Protein AF-V7CIB8-F1 (afdb_monomer_lite)

Radius of gyration: 29.05 Å; chains: 1; bounding box: 103×52×65 Å

InterPro domains:
  IPR001965 Zinc finger, PHD-type [SM00249] (75-121)
  IPR011011 Zinc finger, FYVE/PHD-type [SSF57903] (47-120)
  IPR013083 Zinc finger, RING/FYVE/PHD-type [G3DSA:3.30.40.10] (68-164)
  IPR019786 Zinc finger, PHD-type, conserved site [PS01359] (76-136)
  IPR019787 Zinc finger, PHD-finger [PS50016] (73-139)
  IPR055198 Histone-lysine N-methyltransferase NSD-like, PHD zinc finger [PF22908] (74-120)

Organism: Phaseolus vulgaris (NCBI:txid3885)

Sequence (180 aa):
MEPQLQPKPQPAVEVHGGDIEKSYVTEVRNVDMAEANDGCCVTVLKRKRGRPAKGNRVLKTTAPPTKHKKDEEDVCFICFDGGSLVLCDRRGCPKAYHPSCIKRDEAFFRSKAKWNCGWHICSLCGKGSHYMCYTCTYSLCKGCTKRADFVSVRENKGLCGICKRTIMLVENCAQGDKAV

Secondary structure (DSSP, 8-state):
----PPPPPPPP--------------------------------------------------PPPPP--S---SSBTTT---SS-EE--STT---EE-TGGGT--HHHHHSS-----GGGB-TTTSSBPSEEESSSS-EE-TTGGGGS-EEEEETTEEEEHHHHHHHHHHHHHTTS----

Foldseek 3Di:
DDDDDDDDDDDDDDDDDDDDDDDDDDDDDDDDDDDDDDDDDDDDDDDDDDDDDDDDDDPPPDDDDDPPPDQADQAALQPRHHDDWDDAPPPPGNHIHDCVSVPHDVVVVVDPDHHHDLQQAAPPPRDGFQAGEPRHSHTHHPVCVVVFQWDDDDDRYGHGPVRVVVVVVVVVVVVPPPDD

pLDDT: mean 72.34, std 25.8, range [30.56, 98.06]

Structure (mmCIF, N/CA/C/O backbone):
data_AF-V7CIB8-F1
#
_entry.id   AF-V7CIB8-F1
#
loop_
_atom_site.group_PDB
_atom_site.id
_atom_site.type_symbol
_atom_site.label_atom_id
_atom_site.label_alt_id
_atom_site.label_comp_id
_atom_site.label_asym_id
_atom_site.label_entity_id
_atom_site.label_seq_id
_atom_site.pdbx_PDB_ins_code
_atom_site.Cartn_x
_atom_site.Cartn_y
_atom_site.Cartn_z
_atom_site.occupancy
_atom_site.B_iso_or_equiv
_atom_site.auth_seq_id
_atom_site.auth_comp_id
_atom_site.auth_asym_id
_atom_site.auth_atom_id
_atom_site.pdbx_PDB_model_num
ATOM 1 N N . MET A 1 1 ? -48.619 12.771 -34.790 1.00 47.16 1 MET A N 1
ATOM 2 C CA . MET A 1 1 ? -47.454 13.088 -35.640 1.00 47.16 1 MET A CA 1
ATOM 3 C C . MET A 1 1 ? -46.770 14.276 -34.998 1.00 47.16 1 MET A C 1
ATOM 5 O O . MET A 1 1 ? -47.303 15.376 -35.040 1.00 47.16 1 MET A O 1
ATOM 9 N N . GLU A 1 2 ? -45.704 13.993 -34.259 1.00 59.06 2 GLU A N 1
ATOM 10 C CA . GLU A 1 2 ? -44.956 14.950 -33.440 1.00 59.06 2 GLU A CA 1
ATOM 11 C C . GLU A 1 2 ? -44.177 15.949 -34.313 1.00 59.06 2 GLU A C 1
ATOM 13 O O . GLU A 1 2 ? -43.565 15.530 -35.301 1.00 59.06 2 GLU A O 1
ATOM 18 N N . PRO A 1 3 ? -44.164 17.252 -33.979 1.00 57.09 3 PRO A N 1
ATOM 19 C CA . PRO A 1 3 ? -43.304 18.212 -34.651 1.00 57.09 3 PRO A CA 1
ATOM 20 C C . PRO A 1 3 ? -41.870 18.123 -34.110 1.00 57.09 3 PRO A C 1
ATOM 22 O O . PRO A 1 3 ? -41.622 18.262 -32.914 1.00 57.09 3 PRO A O 1
ATOM 25 N N . GLN A 1 4 ? -40.926 17.906 -35.025 1.00 49.78 4 GLN A N 1
ATOM 26 C CA . GLN A 1 4 ? -39.492 17.790 -34.761 1.00 49.78 4 GLN A CA 1
ATOM 27 C C . GLN A 1 4 ? -38.904 19.132 -34.288 1.00 49.78 4 GLN A C 1
ATOM 29 O O . GLN A 1 4 ? -38.849 20.094 -35.057 1.00 49.78 4 GLN A O 1
ATOM 34 N N . LEU A 1 5 ? -38.424 19.193 -33.040 1.00 52.91 5 LEU A N 1
ATOM 35 C CA . LEU A 1 5 ? -37.566 20.284 -32.569 1.00 52.91 5 LEU A CA 1
ATOM 36 C C . LEU A 1 5 ? -36.165 20.146 -33.185 1.00 52.91 5 LEU A C 1
ATOM 38 O O . LEU A 1 5 ? -35.474 19.152 -32.971 1.00 52.91 5 LEU A O 1
ATOM 42 N N . GLN A 1 6 ? -35.724 21.170 -33.915 1.00 60.69 6 GLN A N 1
ATOM 43 C CA . GLN A 1 6 ? -34.335 21.301 -34.362 1.00 60.69 6 GLN A CA 1
ATOM 44 C C . GLN A 1 6 ? -33.431 21.749 -33.192 1.00 60.69 6 GLN A C 1
ATOM 46 O O . GLN A 1 6 ? -33.847 22.599 -32.397 1.00 60.69 6 GLN A O 1
ATOM 51 N N . PRO A 1 7 ? -32.196 21.228 -33.067 1.00 44.91 7 PRO A N 1
ATOM 52 C CA . PRO A 1 7 ? -31.284 21.619 -31.998 1.00 44.91 7 PRO A CA 1
ATOM 53 C C . PRO A 1 7 ? -30.667 23.004 -32.253 1.00 44.91 7 PRO A C 1
ATOM 55 O O . PRO A 1 7 ? -30.202 23.321 -33.346 1.00 44.91 7 PRO A O 1
ATOM 58 N N . LYS A 1 8 ? -30.660 23.830 -31.203 1.00 61.91 8 LYS A N 1
ATOM 59 C CA . LYS A 1 8 ? -30.098 25.189 -31.173 1.00 61.91 8 LYS A CA 1
ATOM 60 C C . LYS A 1 8 ? -28.554 25.130 -31.170 1.00 61.91 8 LYS A C 1
ATOM 62 O O . LYS A 1 8 ? -28.005 24.298 -30.446 1.00 61.91 8 LYS A O 1
ATOM 67 N N . PRO A 1 9 ? -27.840 25.993 -31.917 1.00 46.50 9 PRO A N 1
ATOM 68 C CA . PRO A 1 9 ? -26.378 25.983 -31.948 1.00 46.50 9 PRO A CA 1
ATOM 69 C C . PRO A 1 9 ? -25.789 26.483 -30.621 1.00 46.50 9 PRO A C 1
ATOM 71 O O . PRO A 1 9 ? -26.254 27.477 -30.060 1.00 46.50 9 PRO A O 1
ATOM 74 N N . GLN A 1 10 ? -24.768 25.785 -30.118 1.00 49.66 10 GLN A N 1
ATOM 75 C CA . GLN A 1 10 ? -23.996 26.185 -28.938 1.00 49.66 10 GLN A CA 1
ATOM 76 C C . GLN A 1 10 ? -22.827 27.093 -29.357 1.00 49.66 10 GLN 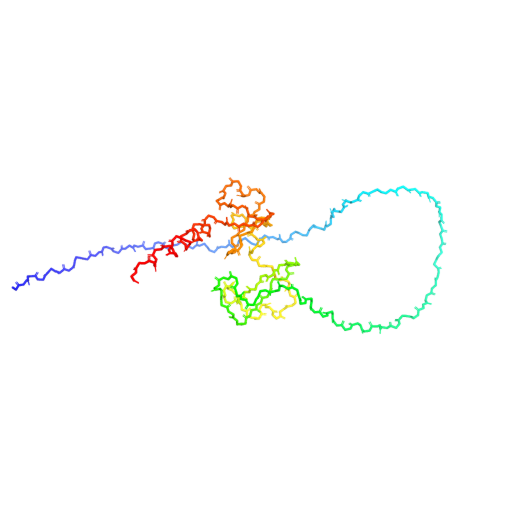A C 1
ATOM 78 O O . GLN A 1 10 ? -22.234 26.854 -30.411 1.00 49.66 10 GLN A O 1
ATOM 83 N N . PRO A 1 11 ? -22.475 28.124 -28.569 1.00 44.91 11 PRO A N 1
ATOM 84 C CA . PRO A 1 11 ? -21.338 28.981 -28.882 1.00 44.91 11 PRO A CA 1
ATOM 85 C C . PRO A 1 11 ? -20.007 28.244 -28.676 1.00 44.91 11 PRO A C 1
ATOM 87 O O . PRO A 1 11 ? -19.830 27.502 -27.709 1.00 44.91 11 PRO A O 1
ATOM 90 N N . ALA A 1 12 ? -19.073 28.477 -29.599 1.00 45.81 12 ALA A N 1
ATOM 91 C CA . ALA A 1 12 ? -17.704 27.989 -29.538 1.00 45.81 12 ALA A CA 1
ATOM 92 C C . ALA A 1 12 ? -16.968 28.614 -28.344 1.00 45.81 12 ALA A C 1
ATOM 94 O O . ALA A 1 12 ? -16.899 29.834 -2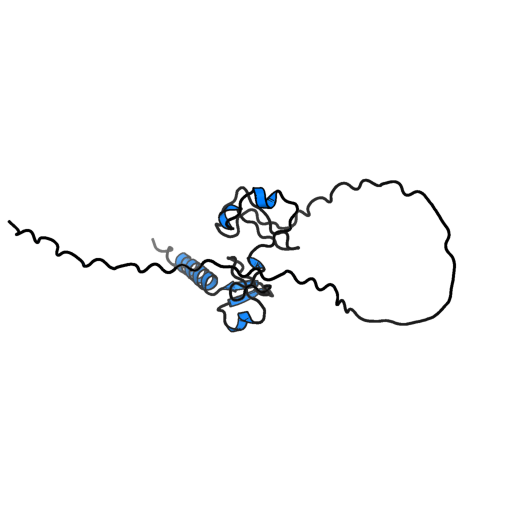8.213 1.00 45.81 12 ALA A O 1
ATOM 95 N N . VAL A 1 13 ? -16.415 27.772 -27.474 1.00 48.59 13 VAL A N 1
ATOM 96 C CA . VAL A 1 13 ? -15.463 28.193 -26.444 1.00 48.59 13 VAL A CA 1
ATOM 97 C C . VAL A 1 13 ? -14.068 28.256 -27.061 1.00 48.59 13 VAL A C 1
ATOM 99 O O . VAL A 1 13 ? -13.506 27.239 -27.464 1.00 48.59 13 VAL A O 1
ATOM 102 N N . GLU A 1 14 ? -13.522 29.467 -27.154 1.00 38.69 14 GLU A N 1
ATOM 103 C CA . GLU A 1 14 ? -12.146 29.733 -27.572 1.00 38.69 14 GLU A CA 1
ATOM 104 C C . GLU A 1 14 ? -11.166 29.285 -26.480 1.00 38.69 14 GLU A C 1
ATOM 106 O O . GLU A 1 14 ? -11.086 29.874 -25.398 1.00 38.69 14 GLU A O 1
ATOM 111 N N . VAL A 1 15 ? -10.394 28.237 -26.766 1.00 42.59 15 VAL A N 1
ATOM 112 C CA . VAL A 1 15 ? -9.265 27.817 -25.933 1.00 42.59 15 VAL A CA 1
ATOM 113 C C . VAL A 1 15 ? -8.092 28.743 -26.236 1.00 42.59 15 VAL A C 1
ATOM 115 O O . VAL A 1 15 ? -7.442 28.623 -27.272 1.00 42.59 15 VAL A O 1
ATOM 118 N N . HIS A 1 16 ? -7.830 29.681 -25.330 1.00 41.62 16 HIS A N 1
ATOM 119 C CA . HIS A 1 16 ? -6.613 30.482 -25.365 1.00 41.62 16 HIS A CA 1
ATOM 120 C C . HIS A 1 16 ? -5.418 29.602 -24.986 1.00 41.62 16 HIS A C 1
ATOM 122 O O . HIS A 1 16 ? -5.327 29.095 -23.866 1.00 41.62 16 HIS A O 1
ATOM 128 N N . GLY A 1 17 ? -4.522 29.413 -25.956 1.00 33.34 17 GLY A N 1
ATOM 129 C CA . GLY A 1 17 ? -3.217 28.795 -25.771 1.00 33.34 17 GLY A CA 1
ATOM 130 C C . GLY A 1 17 ? -2.309 29.672 -24.912 1.00 33.34 17 GLY A C 1
ATOM 131 O O . GLY A 1 17 ? -2.248 30.888 -25.086 1.00 33.34 17 GLY A O 1
ATOM 132 N N . GLY A 1 18 ? -1.613 29.030 -23.979 1.00 31.75 18 GLY A N 1
ATOM 133 C CA . GLY A 1 18 ? -0.553 29.627 -23.183 1.00 31.75 18 GLY A CA 1
ATOM 134 C C . GLY A 1 18 ? 0.562 28.609 -22.993 1.00 31.75 18 GLY A C 1
ATOM 135 O O . GLY A 1 18 ? 0.401 27.635 -22.259 1.00 31.75 18 GLY A O 1
ATOM 136 N N . ASP A 1 19 ? 1.667 28.839 -23.693 1.00 38.12 19 ASP A N 1
ATOM 137 C CA . ASP A 1 19 ? 2.916 28.089 -23.634 1.00 38.12 19 ASP A CA 1
ATOM 138 C C . ASP A 1 19 ? 3.635 28.304 -22.295 1.00 38.12 19 ASP A C 1
ATOM 140 O O . ASP A 1 19 ? 3.923 29.442 -21.927 1.00 38.12 19 ASP A O 1
ATOM 144 N N . ILE A 1 20 ? 4.006 27.225 -21.596 1.00 40.66 20 ILE A N 1
ATOM 145 C CA . ILE A 1 20 ? 5.089 27.242 -20.599 1.00 40.66 20 ILE A CA 1
ATOM 146 C C . ILE A 1 20 ? 5.935 25.975 -20.781 1.00 40.66 20 ILE A C 1
ATOM 148 O O . ILE A 1 20 ? 5.758 24.957 -20.115 1.00 40.66 20 ILE A O 1
ATOM 152 N N . GLU A 1 21 ? 6.902 26.061 -21.693 1.00 39.53 21 GLU A N 1
ATOM 153 C CA . GLU A 1 21 ? 8.187 25.389 -21.526 1.00 39.53 21 GLU A CA 1
ATOM 154 C C . GLU A 1 21 ? 9.069 26.263 -20.628 1.00 39.53 21 GLU A C 1
ATOM 156 O O . GLU A 1 21 ? 9.358 27.406 -20.981 1.00 39.53 21 GLU A O 1
ATOM 161 N N . LYS A 1 22 ? 9.546 25.713 -19.504 1.00 31.98 22 LYS A N 1
ATOM 162 C CA . LYS A 1 22 ? 10.985 25.564 -19.204 1.00 31.98 22 LYS A CA 1
ATOM 163 C C . LYS A 1 22 ? 11.244 25.200 -17.742 1.00 31.98 22 LYS A C 1
ATOM 165 O O . LYS A 1 22 ? 10.931 25.933 -16.814 1.00 31.98 22 LYS A O 1
ATOM 170 N N . SER A 1 23 ? 11.907 24.054 -17.610 1.00 35.56 23 SER A N 1
ATOM 171 C CA . SER A 1 23 ? 13.076 23.815 -16.763 1.00 35.56 23 SER A CA 1
ATOM 172 C C . SER A 1 23 ? 13.082 24.394 -15.345 1.00 35.56 23 SER A C 1
ATOM 174 O O . SER A 1 23 ? 13.410 25.558 -15.129 1.00 35.56 23 SER A O 1
ATOM 176 N N . TYR A 1 24 ? 13.014 23.497 -14.367 1.00 30.56 24 TYR A N 1
ATOM 177 C CA . TYR A 1 24 ? 14.024 23.528 -13.318 1.00 30.56 24 TYR A CA 1
ATOM 178 C C . TYR A 1 24 ? 14.573 22.114 -13.116 1.00 30.56 24 TYR A C 1
ATOM 180 O O . TYR A 1 24 ? 13.939 21.209 -12.581 1.00 30.56 24 TYR A O 1
ATOM 188 N N . VAL A 1 25 ? 15.783 21.926 -13.629 1.00 35.88 25 VAL A N 1
ATOM 189 C CA . VAL A 1 25 ? 16.723 20.945 -13.104 1.00 35.88 25 VAL A CA 1
ATOM 190 C C . VAL A 1 25 ? 17.184 21.529 -11.774 1.00 35.88 25 VAL A C 1
ATOM 192 O O . VAL A 1 25 ? 17.639 22.670 -11.731 1.00 35.88 25 VAL A O 1
ATOM 195 N N . THR A 1 26 ? 17.041 20.794 -10.678 1.00 35.50 26 THR A N 1
ATOM 196 C CA . THR A 1 26 ? 17.753 21.133 -9.445 1.00 35.50 26 THR A CA 1
ATOM 197 C C . THR A 1 26 ? 18.638 19.968 -9.060 1.00 35.50 26 THR A C 1
ATOM 199 O O . THR A 1 26 ? 18.226 18.810 -9.032 1.00 35.50 26 THR A O 1
ATOM 202 N N . GLU A 1 27 ? 19.892 20.341 -8.871 1.00 38.66 27 GLU A N 1
ATOM 203 C CA . GLU A 1 27 ? 21.080 19.525 -8.779 1.00 38.66 27 GLU A CA 1
ATOM 204 C C . GLU A 1 27 ? 21.071 18.564 -7.592 1.00 38.66 27 GLU A C 1
ATOM 206 O O . GLU A 1 27 ? 20.561 18.835 -6.502 1.00 38.66 27 GLU A O 1
ATOM 211 N N . VAL A 1 28 ? 21.730 17.436 -7.830 1.00 33.91 28 VAL A N 1
ATOM 212 C CA . VAL A 1 28 ? 22.111 16.444 -6.835 1.00 33.91 28 VAL A CA 1
ATOM 213 C C . VAL A 1 28 ? 23.151 17.074 -5.909 1.00 33.91 28 VAL A C 1
ATOM 215 O O . VAL A 1 28 ? 24.250 17.413 -6.344 1.00 33.91 28 VAL A O 1
ATOM 218 N N . ARG A 1 29 ? 22.833 17.204 -4.618 1.00 37.00 29 ARG A N 1
ATOM 219 C CA . ARG A 1 29 ? 23.833 17.455 -3.574 1.00 37.00 29 ARG A CA 1
ATOM 220 C C . ARG A 1 29 ? 24.091 16.173 -2.795 1.00 37.00 29 ARG A C 1
ATOM 222 O O . ARG A 1 29 ? 23.214 15.670 -2.099 1.00 37.00 29 ARG A O 1
ATOM 229 N N . ASN A 1 30 ? 25.315 15.673 -2.941 1.00 34.78 30 ASN A N 1
ATOM 230 C CA . ASN A 1 30 ? 25.920 14.677 -2.068 1.00 34.78 30 ASN A CA 1
ATOM 231 C C . ASN A 1 30 ? 26.144 15.288 -0.679 1.00 34.78 30 ASN A C 1
ATOM 233 O O . ASN A 1 30 ? 26.733 16.364 -0.576 1.00 34.78 30 ASN A O 1
ATOM 237 N N . VAL A 1 31 ? 25.729 14.579 0.370 1.00 36.03 31 VAL A N 1
ATOM 238 C CA . VAL A 1 31 ? 26.281 14.721 1.721 1.00 36.03 31 VAL A CA 1
ATOM 239 C C . VAL A 1 31 ? 26.413 13.307 2.286 1.00 36.03 31 VAL A C 1
ATOM 241 O O . VAL A 1 31 ? 25.415 12.618 2.493 1.00 36.03 31 VAL A O 1
ATOM 244 N N . ASP A 1 32 ? 27.656 12.867 2.453 1.00 34.75 32 ASP A N 1
ATOM 245 C CA . ASP A 1 32 ? 28.035 11.629 3.131 1.00 34.75 32 ASP A CA 1
ATOM 246 C C . ASP A 1 32 ? 27.818 11.712 4.652 1.00 34.75 32 ASP A C 1
ATOM 248 O O . ASP A 1 32 ? 27.941 12.793 5.218 1.00 34.75 32 ASP A O 1
ATOM 252 N N . MET A 1 33 ? 27.585 10.528 5.254 1.00 33.88 33 MET A N 1
ATOM 253 C CA . MET A 1 33 ? 27.923 10.045 6.618 1.00 33.88 33 MET A CA 1
ATOM 254 C C . MET A 1 33 ? 27.641 10.960 7.831 1.00 33.88 33 MET A C 1
ATOM 256 O O . MET A 1 33 ? 27.942 12.137 7.846 1.00 33.88 33 MET A O 1
ATOM 260 N N . ALA A 1 34 ? 27.183 10.504 8.990 1.00 35.22 34 ALA A N 1
ATOM 261 C CA . ALA A 1 34 ? 27.051 9.209 9.652 1.00 35.22 34 ALA A CA 1
ATOM 262 C C . ALA A 1 34 ? 26.025 9.423 10.789 1.00 35.22 34 ALA A C 1
ATOM 264 O O . ALA A 1 34 ? 25.748 10.573 11.078 1.00 35.22 34 ALA A O 1
ATOM 265 N N . GLU A 1 35 ? 25.507 8.376 11.442 1.00 38.00 35 GLU A N 1
ATOM 266 C CA . GLU A 1 35 ? 25.372 8.298 12.916 1.00 38.00 35 GLU A CA 1
ATOM 267 C C . GLU A 1 35 ? 24.935 6.871 13.291 1.00 38.00 35 GLU A C 1
ATOM 269 O O . GLU A 1 35 ? 23.821 6.428 13.011 1.00 38.00 35 GLU A O 1
ATOM 274 N N . ALA A 1 36 ? 25.860 6.142 13.912 1.00 38.78 36 ALA A N 1
ATOM 275 C CA . ALA A 1 36 ? 25.598 4.960 14.714 1.00 38.78 36 ALA A CA 1
ATOM 276 C C . ALA A 1 36 ? 25.909 5.351 16.160 1.00 38.78 36 ALA A C 1
ATOM 278 O O . ALA A 1 36 ? 26.985 5.888 16.421 1.00 38.78 36 ALA A O 1
ATOM 279 N N . ASN A 1 37 ? 24.992 5.087 17.087 1.00 42.25 37 ASN A N 1
ATOM 280 C CA . ASN A 1 37 ? 25.268 5.178 18.514 1.00 42.25 37 ASN A CA 1
ATOM 281 C C . ASN A 1 37 ? 24.625 3.981 19.217 1.00 42.25 37 ASN A C 1
ATOM 283 O O . ASN A 1 37 ? 23.405 3.914 19.346 1.00 42.25 37 ASN A O 1
ATOM 287 N N . ASP A 1 38 ? 25.474 3.045 19.627 1.00 41.19 38 ASP A N 1
ATOM 288 C CA . ASP A 1 38 ? 25.182 2.005 20.607 1.00 41.19 38 ASP A CA 1
ATOM 289 C C . ASP A 1 38 ? 26.337 2.021 21.621 1.00 41.19 38 ASP A C 1
ATOM 291 O O . ASP A 1 38 ? 27.505 2.184 21.251 1.00 41.19 38 ASP A O 1
ATOM 295 N N . GLY A 1 39 ? 25.997 1.972 22.906 1.00 42.47 39 GLY A N 1
ATOM 296 C CA . GLY A 1 39 ? 26.848 2.415 24.009 1.00 42.47 39 GLY A CA 1
ATOM 297 C C . GLY A 1 39 ? 27.906 1.424 24.524 1.00 42.47 39 GLY A C 1
ATOM 298 O O . GLY A 1 39 ? 27.674 0.228 24.615 1.00 42.47 39 GLY A O 1
ATOM 299 N N . CYS A 1 40 ? 29.037 2.020 24.934 1.00 37.81 40 CYS A N 1
ATOM 300 C CA . CYS A 1 40 ? 29.897 1.797 26.120 1.00 37.81 40 CYS A CA 1
ATOM 301 C C . CYS A 1 40 ? 30.386 0.379 26.528 1.00 37.81 40 CYS A C 1
ATOM 303 O O . CYS A 1 40 ? 29.588 -0.433 26.977 1.00 37.81 40 CYS A O 1
ATOM 305 N N . CYS A 1 41 ? 31.720 0.167 26.609 1.00 33.69 41 CYS A N 1
ATOM 306 C CA . CYS A 1 41 ? 32.492 0.243 27.880 1.00 33.69 41 CYS A CA 1
ATOM 307 C C . CYS A 1 41 ? 34.032 -0.014 27.760 1.00 33.69 41 CYS A C 1
ATOM 309 O O . CYS A 1 41 ? 34.472 -1.076 27.340 1.00 33.69 41 CYS A O 1
ATOM 311 N N . VAL A 1 42 ? 34.823 0.989 28.193 1.00 33.22 42 VAL A N 1
ATOM 312 C CA . VAL A 1 42 ? 35.973 0.977 29.150 1.00 33.22 42 VAL A CA 1
ATOM 313 C C . VAL A 1 42 ? 37.297 0.183 28.880 1.00 33.22 42 VAL A C 1
ATOM 315 O O . VAL A 1 42 ? 37.394 -1.012 29.113 1.00 33.22 42 VAL A O 1
ATOM 318 N N . THR A 1 43 ? 38.333 0.985 28.538 1.00 34.81 43 THR A N 1
ATOM 319 C CA . THR A 1 43 ? 39.743 1.127 29.040 1.00 34.81 43 THR A CA 1
ATOM 320 C C . THR A 1 43 ? 40.961 0.235 28.665 1.00 34.81 43 THR A C 1
ATOM 322 O O . THR A 1 43 ? 40.924 -0.980 28.548 1.00 34.81 43 THR A O 1
ATOM 325 N N . VAL A 1 44 ? 42.102 0.965 28.639 1.00 37.47 44 VAL A N 1
ATOM 326 C CA . VAL A 1 44 ? 43.535 0.639 28.894 1.00 37.47 44 VAL A CA 1
ATOM 327 C C . VAL A 1 44 ? 44.496 0.367 27.708 1.00 37.47 44 VAL A C 1
ATOM 329 O O . VAL A 1 44 ? 44.704 -0.749 27.258 1.00 37.47 44 VAL A O 1
ATOM 332 N N . LEU A 1 45 ? 45.170 1.455 27.295 1.00 40.16 45 LEU A N 1
ATOM 333 C CA . LEU A 1 45 ? 46.617 1.667 27.029 1.00 40.16 45 LEU A CA 1
ATOM 334 C C . LEU A 1 45 ? 47.535 0.486 26.595 1.00 40.16 45 LEU A C 1
ATOM 336 O O . LEU A 1 45 ? 47.884 -0.327 27.442 1.00 40.16 45 LEU A O 1
ATOM 340 N N . LYS A 1 46 ? 48.155 0.553 25.387 1.00 34.38 46 LYS A N 1
ATOM 341 C CA . LYS A 1 46 ? 49.627 0.744 25.137 1.00 34.38 46 LYS A CA 1
ATOM 342 C C . LYS A 1 46 ? 50.078 0.538 23.659 1.00 34.38 46 LYS A C 1
ATOM 344 O O . LYS A 1 46 ? 49.954 -0.536 23.099 1.00 34.38 46 LYS A O 1
ATOM 349 N N . ARG A 1 47 ? 50.721 1.588 23.115 1.00 38.12 47 ARG A N 1
ATOM 350 C CA . ARG A 1 47 ? 51.980 1.689 22.311 1.00 38.12 47 ARG A CA 1
ATOM 351 C C . ARG A 1 47 ? 52.290 0.807 21.060 1.00 38.12 47 ARG A C 1
ATOM 353 O O . ARG A 1 47 ? 52.601 -0.363 21.171 1.00 38.12 47 ARG A O 1
ATOM 360 N N . LYS A 1 48 ? 52.476 1.535 19.936 1.00 37.97 48 LYS A N 1
ATOM 361 C CA . LYS A 1 48 ? 53.556 1.559 18.896 1.00 37.97 48 LYS A CA 1
ATOM 362 C C . LYS A 1 48 ? 54.074 0.277 18.180 1.00 37.97 48 LYS A C 1
ATOM 364 O O . LYS A 1 48 ? 54.767 -0.531 18.775 1.00 37.97 48 LYS A O 1
ATOM 369 N N . ARG A 1 49 ? 54.042 0.410 16.834 1.00 34.03 49 ARG A N 1
ATOM 370 C CA . ARG A 1 49 ? 55.004 0.002 15.765 1.00 34.03 49 ARG A CA 1
ATOM 371 C C . ARG A 1 49 ? 54.981 -1.442 15.228 1.00 34.03 49 ARG A C 1
ATOM 373 O O . ARG A 1 49 ? 55.278 -2.380 15.945 1.00 34.03 49 ARG A O 1
ATOM 380 N N . GLY A 1 50 ? 54.856 -1.538 13.895 1.00 35.19 50 GLY A N 1
ATOM 381 C CA . GLY A 1 50 ? 55.502 -2.573 13.072 1.00 35.19 50 GLY A CA 1
ATOM 382 C C . GLY A 1 50 ? 54.585 -3.303 12.083 1.00 35.19 50 GLY A C 1
ATOM 383 O O . GLY A 1 50 ? 53.714 -4.056 12.491 1.00 35.19 50 GLY A O 1
ATOM 384 N N . ARG A 1 51 ? 54.823 -3.115 10.777 1.00 45.22 51 ARG A N 1
ATOM 385 C CA . ARG A 1 51 ? 54.364 -3.971 9.661 1.00 45.22 51 ARG A CA 1
ATOM 386 C C . ARG A 1 51 ? 55.530 -4.908 9.306 1.00 45.22 51 ARG A C 1
ATOM 388 O O . ARG A 1 51 ? 56.651 -4.404 9.256 1.00 45.22 51 ARG A O 1
ATOM 395 N N . PRO A 1 52 ? 55.318 -6.218 9.085 1.00 45.66 52 PRO A N 1
ATOM 396 C CA . PRO A 1 52 ? 55.469 -6.810 7.734 1.00 45.66 52 PRO A CA 1
ATOM 397 C C . PRO A 1 52 ? 54.543 -8.047 7.548 1.00 45.66 52 PRO A C 1
ATOM 399 O O . PRO A 1 52 ? 53.660 -8.284 8.359 1.00 45.66 52 PRO A O 1
ATOM 402 N N . ALA A 1 53 ? 54.717 -8.924 6.556 1.00 39.66 53 ALA A N 1
ATOM 403 C CA . ALA A 1 53 ? 54.287 -8.830 5.160 1.00 39.66 53 ALA A CA 1
ATOM 404 C C . ALA A 1 53 ? 53.786 -10.229 4.696 1.00 39.66 53 ALA A C 1
ATOM 406 O O . ALA A 1 53 ? 54.260 -11.233 5.207 1.00 39.66 53 ALA A O 1
ATOM 407 N N . LYS A 1 54 ? 52.886 -10.252 3.696 1.00 40.72 54 LYS A N 1
ATOM 408 C CA . LYS A 1 54 ? 52.639 -11.285 2.653 1.00 40.72 54 LYS A CA 1
ATOM 409 C C . LYS A 1 54 ? 52.318 -12.747 3.061 1.00 40.72 54 LYS A C 1
ATOM 411 O O . LYS A 1 54 ? 53.172 -13.483 3.527 1.00 40.72 54 LYS A O 1
ATOM 416 N N . GLY A 1 55 ? 51.116 -13.215 2.695 1.00 32.91 55 GLY A N 1
ATOM 417 C CA . GLY A 1 55 ? 50.753 -14.640 2.673 1.00 32.91 55 GLY A CA 1
ATOM 418 C C . GLY A 1 55 ? 49.455 -14.905 1.897 1.00 32.91 55 GLY A C 1
ATOM 419 O O . GLY A 1 55 ? 48.420 -14.327 2.209 1.00 32.91 55 GLY A O 1
ATOM 420 N N . ASN A 1 56 ? 49.547 -15.742 0.862 1.00 45.78 56 ASN A N 1
ATOM 421 C CA . ASN A 1 56 ? 48.513 -16.144 -0.101 1.00 45.78 56 ASN A CA 1
ATOM 422 C C . ASN A 1 56 ? 47.146 -16.489 0.532 1.00 45.78 56 ASN A C 1
ATOM 424 O O . ASN A 1 56 ? 47.071 -17.374 1.382 1.00 45.78 56 ASN A O 1
ATOM 428 N N . ARG A 1 57 ? 46.048 -15.888 0.050 1.00 42.84 57 ARG A N 1
ATOM 429 C CA . ARG A 1 57 ? 44.683 -16.380 0.311 1.00 42.84 57 ARG A CA 1
ATOM 430 C C . ARG A 1 57 ? 44.025 -16.818 -0.991 1.00 42.84 57 ARG A C 1
ATOM 432 O O . ARG A 1 57 ? 43.692 -16.004 -1.844 1.00 42.84 57 ARG A O 1
ATOM 439 N N . VAL A 1 58 ? 43.870 -18.134 -1.095 1.00 46.75 58 VAL A N 1
ATOM 440 C CA . VAL A 1 58 ? 43.071 -18.865 -2.079 1.00 46.75 58 VAL A CA 1
ATOM 441 C C . VAL A 1 58 ? 41.678 -18.235 -2.184 1.00 46.75 58 VAL A C 1
ATOM 443 O O . VAL A 1 58 ? 40.995 -18.062 -1.172 1.00 46.75 58 VAL A O 1
ATOM 446 N N . LEU A 1 59 ? 41.266 -17.894 -3.409 1.00 50.34 59 LEU A N 1
ATOM 447 C CA . LEU A 1 59 ? 39.900 -17.486 -3.733 1.00 50.34 59 LEU A CA 1
ATOM 448 C C . LEU A 1 59 ? 38.961 -18.657 -3.417 1.00 50.34 59 LEU A C 1
ATOM 450 O O . LEU A 1 59 ? 38.891 -19.634 -4.159 1.00 50.34 59 LEU A O 1
ATOM 454 N N . LYS A 1 60 ? 38.238 -18.574 -2.299 1.00 45.03 60 LYS A N 1
ATOM 455 C CA . LYS A 1 60 ? 37.116 -19.469 -2.028 1.00 45.03 60 LYS A CA 1
ATOM 456 C C . LYS A 1 60 ? 35.905 -18.900 -2.760 1.00 45.03 60 LYS A C 1
ATOM 458 O O . LYS A 1 60 ? 35.269 -17.969 -2.275 1.00 45.03 60 LYS A O 1
ATOM 463 N N . THR A 1 61 ? 35.622 -19.433 -3.944 1.00 46.69 61 THR A N 1
ATOM 464 C CA . THR A 1 61 ? 34.382 -19.183 -4.684 1.00 46.69 61 THR A CA 1
ATOM 465 C C . THR A 1 61 ? 33.210 -19.674 -3.837 1.00 46.69 61 THR A C 1
ATOM 467 O O . THR A 1 61 ? 32.896 -20.861 -3.812 1.00 46.69 61 THR A O 1
ATOM 470 N N . THR A 1 62 ? 32.594 -18.780 -3.067 1.00 46.44 62 THR A N 1
ATOM 471 C CA . THR A 1 62 ? 31.331 -19.062 -2.385 1.00 46.44 62 THR A CA 1
ATOM 472 C C . THR A 1 62 ? 30.205 -18.890 -3.392 1.00 46.44 62 THR A C 1
ATOM 474 O O . THR A 1 62 ? 29.993 -17.791 -3.905 1.00 46.44 62 THR A O 1
ATOM 477 N N . ALA A 1 63 ? 29.514 -19.992 -3.680 1.00 55.47 63 ALA A N 1
ATOM 478 C CA . ALA A 1 63 ? 28.259 -20.017 -4.417 1.00 55.47 63 ALA A CA 1
ATOM 479 C C . ALA A 1 63 ? 27.272 -18.958 -3.873 1.00 55.47 63 ALA A C 1
ATOM 481 O O . ALA A 1 63 ? 27.301 -18.662 -2.673 1.00 55.47 63 ALA A O 1
ATOM 482 N N . PRO A 1 64 ? 26.415 -18.368 -4.729 1.00 56.97 64 PRO A N 1
ATOM 483 C CA . PRO A 1 64 ? 25.468 -17.345 -4.302 1.00 56.97 64 PRO A CA 1
ATOM 484 C C . PRO A 1 64 ? 24.549 -17.884 -3.192 1.00 56.97 64 PRO A C 1
ATOM 486 O O . PRO A 1 64 ? 24.107 -19.032 -3.277 1.00 56.97 64 PRO A O 1
ATOM 489 N N . PRO A 1 65 ? 24.261 -17.086 -2.145 1.00 46.75 65 PRO A N 1
ATOM 490 C CA . PRO A 1 65 ? 23.441 -17.529 -1.029 1.00 46.75 65 PRO A CA 1
ATOM 491 C C . PRO A 1 65 ? 22.045 -17.901 -1.529 1.00 46.75 65 PRO A C 1
ATOM 493 O O . PRO A 1 65 ? 21.362 -17.116 -2.189 1.00 46.75 65 PRO A O 1
ATOM 496 N N . THR A 1 66 ? 21.639 -19.125 -1.207 1.00 51.91 66 THR A N 1
ATOM 497 C CA . THR A 1 66 ? 20.288 -19.644 -1.396 1.00 51.91 66 THR A CA 1
ATOM 498 C C . THR A 1 66 ? 19.284 -18.661 -0.804 1.00 51.91 66 THR A C 1
ATOM 500 O O . THR A 1 66 ? 19.340 -18.372 0.393 1.00 51.91 66 THR A O 1
ATOM 503 N N . LYS A 1 67 ? 18.383 -18.139 -1.648 1.00 58.81 67 LYS A N 1
ATOM 504 C CA . LYS A 1 67 ? 17.272 -17.274 -1.237 1.00 58.81 67 LYS A CA 1
ATOM 505 C C . LYS A 1 67 ? 16.554 -17.918 -0.050 1.00 58.81 67 LYS A C 1
ATOM 507 O O . LYS A 1 67 ? 16.138 -19.075 -0.127 1.00 58.81 67 LYS A O 1
ATOM 512 N N . HIS A 1 68 ? 16.466 -17.185 1.053 1.00 47.34 68 HIS A N 1
ATOM 513 C CA . HIS A 1 68 ? 15.724 -17.598 2.234 1.00 47.34 68 HIS A CA 1
ATOM 514 C C . HIS A 1 68 ? 14.251 -17.773 1.848 1.00 47.34 68 HIS A C 1
ATOM 516 O O . HIS A 1 68 ? 13.534 -16.791 1.718 1.00 47.34 68 HIS A O 1
ATOM 522 N N . LYS A 1 69 ? 13.812 -19.022 1.667 1.00 53.88 69 LYS A N 1
ATOM 523 C CA . LYS A 1 69 ? 12.405 -19.396 1.477 1.00 53.88 69 LYS A CA 1
ATOM 524 C C . LYS A 1 69 ? 11.649 -19.221 2.793 1.00 53.88 69 LYS A C 1
ATOM 526 O O . LYS A 1 69 ? 11.413 -20.202 3.497 1.00 53.88 69 LYS A O 1
ATOM 531 N N . LYS A 1 70 ? 11.366 -17.986 3.195 1.00 51.16 70 LYS A N 1
ATOM 532 C C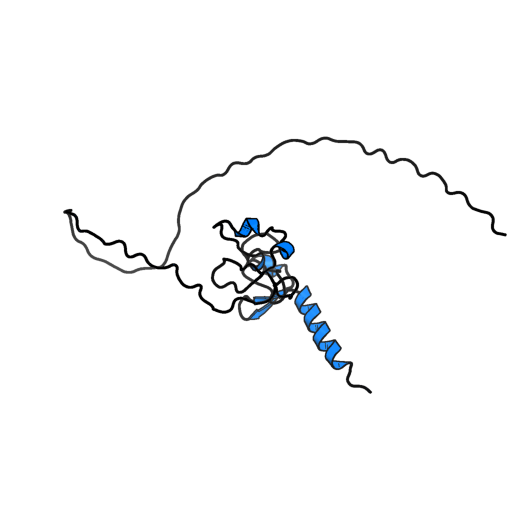A . LYS A 1 70 ? 10.564 -17.754 4.392 1.00 51.16 70 LYS A CA 1
ATOM 533 C C . LYS A 1 70 ? 9.531 -16.669 4.118 1.00 51.16 70 LYS A C 1
ATOM 535 O O . LYS A 1 70 ? 9.847 -15.486 4.155 1.00 51.16 70 LYS A O 1
ATOM 540 N N . ASP A 1 71 ? 8.323 -17.150 3.845 1.00 61.94 71 ASP A N 1
ATOM 541 C CA . ASP A 1 71 ? 7.055 -16.426 3.918 1.00 61.94 71 ASP A CA 1
ATOM 542 C C . ASP A 1 71 ? 6.892 -15.287 2.893 1.00 61.94 71 ASP A C 1
ATOM 544 O O . ASP A 1 71 ? 6.511 -14.171 3.238 1.00 61.94 71 ASP A O 1
ATOM 548 N N . GLU A 1 72 ? 7.200 -15.562 1.627 1.00 73.69 72 GLU A N 1
ATOM 549 C CA . GLU A 1 72 ? 6.847 -14.696 0.494 1.00 73.69 72 GLU A CA 1
ATOM 550 C C . GLU A 1 72 ? 5.425 -15.048 0.023 1.00 73.69 72 GLU A C 1
ATOM 552 O O . GLU A 1 72 ? 5.053 -16.218 0.015 1.00 73.69 72 GLU A O 1
ATOM 557 N N . GLU A 1 73 ? 4.606 -14.049 -0.312 1.00 79.25 73 GLU A N 1
ATOM 558 C CA . GLU A 1 73 ? 3.205 -14.269 -0.704 1.00 79.25 73 GLU A CA 1
ATOM 559 C C . GLU A 1 73 ? 3.118 -14.783 -2.151 1.00 79.25 73 GLU A C 1
ATOM 561 O O . GLU A 1 73 ? 3.716 -14.199 -3.055 1.00 79.25 73 GLU A O 1
ATOM 566 N N . ASP A 1 74 ? 2.307 -15.817 -2.387 1.00 88.81 74 ASP A N 1
ATOM 567 C CA . ASP A 1 74 ? 2.101 -16.413 -3.721 1.00 88.81 74 ASP A CA 1
ATOM 568 C C . ASP A 1 74 ? 1.039 -15.677 -4.568 1.00 88.81 74 ASP A C 1
ATOM 570 O O . ASP A 1 74 ? 0.708 -16.090 -5.683 1.00 88.81 74 ASP A O 1
ATOM 574 N N . VAL A 1 75 ? 0.494 -14.572 -4.049 1.00 96.00 75 VAL A N 1
ATOM 575 C CA . VAL A 1 75 ? -0.535 -13.750 -4.702 1.00 96.00 75 VAL A CA 1
ATOM 576 C C . VAL A 1 75 ? -0.132 -12.280 -4.746 1.00 96.00 75 VAL A C 1
ATOM 578 O O . VAL A 1 75 ? 0.528 -11.758 -3.842 1.00 96.00 75 VAL A O 1
ATOM 581 N N . CYS A 1 76 ? -0.557 -11.572 -5.792 1.00 97.44 76 CYS A N 1
ATOM 582 C CA . CYS A 1 76 ? -0.347 -10.137 -5.890 1.00 97.44 76 CYS A CA 1
ATOM 583 C C . CYS A 1 76 ? -1.131 -9.403 -4.805 1.00 97.44 76 CYS A C 1
ATOM 585 O O . CYS A 1 76 ? -2.349 -9.505 -4.706 1.00 97.44 76 CYS A O 1
ATOM 587 N N . PHE A 1 77 ? -0.450 -8.539 -4.061 1.00 97.12 77 PHE A N 1
ATOM 588 C CA . PHE A 1 77 ? -1.058 -7.766 -2.983 1.00 97.12 77 PHE A CA 1
ATOM 589 C C . PHE A 1 77 ? -2.043 -6.667 -3.439 1.00 97.12 77 PHE A C 1
ATOM 591 O O . PHE A 1 77 ? -2.572 -5.930 -2.608 1.00 97.12 77 PHE A O 1
ATOM 598 N N . ILE A 1 78 ? -2.253 -6.496 -4.749 1.00 96.31 78 ILE A N 1
ATOM 599 C CA . ILE A 1 78 ? -3.168 -5.493 -5.314 1.00 96.31 78 ILE A CA 1
ATOM 600 C C . ILE A 1 78 ? -4.432 -6.155 -5.867 1.00 96.31 78 ILE A C 1
ATOM 602 O O . ILE A 1 78 ? -5.523 -5.718 -5.513 1.00 96.31 78 ILE A O 1
ATOM 606 N N . CYS A 1 79 ? -4.299 -7.173 -6.724 1.00 96.94 79 CYS A N 1
ATOM 607 C CA . CYS A 1 79 ? -5.448 -7.861 -7.328 1.00 96.94 79 CYS A CA 1
ATOM 608 C C . CYS A 1 79 ? -5.823 -9.185 -6.654 1.00 96.94 79 CYS A C 1
ATOM 610 O O . CYS A 1 79 ? -6.890 -9.704 -6.941 1.00 96.94 79 CYS A O 1
ATOM 612 N N . PHE A 1 80 ? -4.991 -9.706 -5.747 1.00 95.19 80 PHE A N 1
ATOM 613 C CA . PHE A 1 80 ? -5.170 -10.999 -5.072 1.00 95.19 80 PHE A CA 1
ATOM 614 C C . PHE A 1 80 ? -5.118 -12.235 -5.985 1.00 95.19 80 PHE A C 1
ATOM 616 O O . PHE A 1 80 ? -5.436 -13.333 -5.537 1.00 95.19 80 PHE A O 1
ATOM 623 N N . ASP A 1 81 ? -4.622 -12.082 -7.214 1.00 96.94 81 ASP A N 1
ATOM 624 C CA . ASP A 1 81 ? -4.379 -13.186 -8.145 1.00 96.94 81 ASP A CA 1
ATOM 625 C C . ASP A 1 81 ? -2.909 -13.635 -8.140 1.00 96.94 81 ASP A C 1
ATOM 627 O O . ASP A 1 81 ? -1.995 -12.850 -7.863 1.00 96.94 81 ASP A O 1
ATOM 631 N N . GLY A 1 82 ? -2.671 -14.901 -8.490 1.00 95.31 82 GLY A N 1
ATOM 632 C CA . GLY A 1 82 ? -1.329 -15.454 -8.713 1.00 95.31 82 GLY A CA 1
ATOM 633 C C . GLY A 1 82 ? -0.727 -15.083 -10.079 1.00 95.31 82 GLY A C 1
ATOM 634 O O . GLY A 1 82 ? -1.268 -14.271 -10.832 1.00 95.31 82 GLY A O 1
ATOM 635 N N . GLY A 1 83 ? 0.414 -15.685 -10.430 1.00 94.31 83 GLY A N 1
ATOM 636 C CA . GLY A 1 83 ? 1.047 -15.552 -11.752 1.00 94.31 83 GLY A CA 1
ATOM 637 C C . GLY A 1 83 ? 2.507 -15.093 -11.695 1.00 94.31 83 GLY A C 1
ATOM 638 O O . GLY A 1 83 ? 3.251 -15.494 -10.804 1.00 94.31 83 GLY A O 1
ATOM 639 N N . SER A 1 84 ? 2.929 -14.265 -12.661 1.00 93.81 84 SER A N 1
ATOM 640 C CA . SER A 1 84 ? 4.286 -13.689 -12.696 1.00 93.81 84 SER A CA 1
ATOM 641 C C . SER A 1 84 ? 4.396 -12.536 -11.698 1.00 93.81 84 SER A C 1
ATOM 643 O O . SER A 1 84 ? 3.953 -11.414 -11.965 1.00 93.81 84 SER A O 1
ATOM 645 N N . LEU A 1 85 ? 4.948 -12.831 -10.522 1.00 94.94 85 LEU A N 1
ATOM 646 C CA . LEU A 1 85 ? 5.068 -11.883 -9.421 1.00 94.94 85 LEU A CA 1
ATOM 647 C C . LEU A 1 85 ? 6.524 -11.483 -9.174 1.00 94.94 85 LEU A C 1
ATOM 649 O O . LEU A 1 85 ? 7.446 -12.295 -9.247 1.00 94.94 85 LEU A O 1
ATOM 653 N N . VAL A 1 86 ? 6.711 -10.215 -8.818 1.00 94.62 86 VAL A N 1
ATOM 654 C CA . VAL A 1 86 ? 7.958 -9.662 -8.291 1.00 94.62 86 VAL A CA 1
ATOM 655 C C . VAL A 1 86 ? 7.809 -9.365 -6.805 1.00 94.62 86 VAL A C 1
ATOM 657 O O . VAL A 1 86 ? 6.745 -8.956 -6.333 1.00 94.62 86 VAL A O 1
ATOM 660 N N . LEU A 1 87 ? 8.892 -9.561 -6.064 1.00 94.56 87 LEU A N 1
ATOM 661 C CA . LEU A 1 87 ? 8.926 -9.392 -4.617 1.00 94.56 87 LEU A CA 1
ATOM 662 C C . LEU A 1 87 ? 9.531 -8.049 -4.231 1.00 94.56 87 LEU A C 1
ATOM 664 O O . LEU A 1 87 ? 10.356 -7.482 -4.944 1.00 94.56 87 LEU A O 1
ATOM 668 N N . CYS A 1 88 ? 9.120 -7.545 -3.074 1.00 95.62 88 CYS A N 1
ATOM 669 C CA . CYS A 1 88 ? 9.752 -6.385 -2.464 1.00 95.62 88 CYS A CA 1
ATOM 670 C C . CYS A 1 88 ? 11.152 -6.741 -1.930 1.00 95.62 88 CYS A C 1
ATOM 672 O O . CYS A 1 88 ? 11.287 -7.653 -1.120 1.00 95.62 88 CYS A O 1
ATOM 674 N N . ASP A 1 89 ? 12.179 -5.955 -2.268 1.00 95.00 89 ASP A N 1
ATOM 675 C CA . ASP A 1 89 ? 13.554 -6.173 -1.781 1.00 95.00 89 ASP A CA 1
ATOM 676 C C . ASP A 1 89 ? 13.776 -5.710 -0.332 1.00 95.00 89 ASP A C 1
ATOM 678 O O . ASP A 1 89 ? 14.861 -5.885 0.244 1.00 95.00 89 ASP A O 1
ATOM 682 N N . ARG A 1 90 ? 12.771 -5.082 0.292 1.00 94.94 90 ARG A N 1
ATOM 683 C CA . ARG A 1 90 ? 12.884 -4.660 1.687 1.00 94.94 90 ARG A CA 1
ATOM 684 C C . ARG A 1 90 ? 12.928 -5.896 2.576 1.00 94.94 90 ARG A C 1
ATOM 686 O O . ARG A 1 90 ? 11.986 -6.680 2.613 1.00 94.94 90 ARG A O 1
ATOM 693 N N . ARG A 1 91 ? 14.002 -6.026 3.359 1.00 94.44 91 ARG A N 1
ATOM 694 C CA . ARG A 1 91 ? 14.204 -7.143 4.292 1.00 94.44 91 ARG A CA 1
ATOM 695 C C . ARG A 1 91 ? 12.960 -7.383 5.157 1.00 94.44 91 ARG A C 1
ATOM 697 O O . ARG A 1 91 ? 12.526 -6.483 5.874 1.00 94.44 91 ARG A O 1
ATOM 704 N N . GLY A 1 92 ? 12.443 -8.611 5.114 1.00 92.25 92 GLY A N 1
ATOM 705 C CA . GLY A 1 92 ? 11.277 -9.034 5.895 1.00 92.25 92 GLY A CA 1
ATOM 706 C C . GLY A 1 92 ? 9.935 -8.516 5.370 1.00 92.25 92 GLY A C 1
ATOM 707 O O . GLY A 1 92 ? 8.945 -8.575 6.097 1.00 92.25 92 GLY A O 1
ATOM 708 N N . CYS A 1 93 ? 9.880 -7.977 4.149 1.00 94.88 93 CYS A N 1
ATOM 709 C CA . CYS A 1 93 ? 8.618 -7.690 3.483 1.00 94.88 93 CYS A CA 1
ATOM 710 C C . CYS A 1 93 ? 8.140 -8.936 2.725 1.00 94.88 93 CYS A C 1
ATOM 712 O O . CYS A 1 93 ? 8.823 -9.353 1.797 1.00 94.88 93 CYS A O 1
ATOM 714 N N . PRO A 1 94 ? 6.969 -9.499 3.065 1.00 93.94 94 PRO A N 1
ATOM 715 C CA . PRO A 1 94 ? 6.460 -10.700 2.407 1.00 93.94 94 PRO A CA 1
ATOM 716 C C . PRO A 1 94 ? 5.744 -10.401 1.076 1.00 93.94 94 PRO A C 1
ATOM 718 O O . PRO A 1 94 ? 5.260 -11.311 0.419 1.00 93.94 94 PRO A O 1
ATOM 721 N N . LYS A 1 95 ? 5.596 -9.126 0.681 1.00 95.94 95 LYS A N 1
ATOM 722 C CA . LYS A 1 95 ? 4.643 -8.721 -0.364 1.00 95.94 95 LYS A CA 1
ATOM 723 C C . LYS A 1 95 ? 5.149 -8.954 -1.789 1.00 95.94 95 LYS A C 1
ATOM 725 O O . LYS A 1 95 ? 6.250 -8.522 -2.142 1.00 95.94 95 LYS A O 1
ATOM 730 N N . ALA A 1 96 ? 4.264 -9.532 -2.600 1.00 96.81 96 ALA A N 1
ATOM 731 C CA . ALA A 1 96 ? 4.438 -9.814 -4.017 1.00 96.81 96 ALA A CA 1
ATOM 732 C C . ALA A 1 96 ? 3.479 -8.983 -4.888 1.00 96.81 96 ALA A C 1
ATOM 734 O O . ALA A 1 96 ? 2.385 -8.606 -4.455 1.00 96.81 96 ALA A O 1
ATOM 735 N N . TYR A 1 97 ? 3.891 -8.663 -6.115 1.00 97.44 97 TYR A N 1
ATOM 736 C CA . TYR A 1 97 ? 3.148 -7.794 -7.031 1.00 97.44 97 TYR A CA 1
ATOM 737 C C . TYR A 1 97 ? 3.328 -8.226 -8.483 1.00 97.44 97 TYR A C 1
ATOM 739 O O . TYR A 1 97 ? 4.437 -8.577 -8.870 1.00 97.44 97 TYR A O 1
ATOM 747 N N . HIS A 1 98 ? 2.301 -8.108 -9.327 1.00 97.25 98 HIS A N 1
ATOM 748 C CA . HIS A 1 98 ? 2.549 -8.095 -10.771 1.00 97.25 98 HIS A CA 1
ATOM 749 C C . HIS A 1 98 ? 3.232 -6.774 -11.155 1.00 97.25 98 HIS A C 1
ATOM 751 O O . HIS A 1 98 ? 2.803 -5.717 -10.673 1.00 97.25 98 HIS A O 1
ATOM 757 N N . PRO A 1 99 ? 4.232 -6.782 -12.057 1.00 96.19 99 PRO A N 1
ATOM 758 C CA . PRO A 1 99 ? 4.828 -5.558 -12.598 1.00 96.19 99 PRO A CA 1
ATOM 759 C C . PRO A 1 99 ? 3.778 -4.567 -13.129 1.00 96.19 99 PRO A C 1
ATOM 761 O O . PRO A 1 99 ? 3.823 -3.374 -12.818 1.00 96.19 99 PRO A O 1
ATOM 764 N N . SER A 1 100 ? 2.760 -5.072 -13.831 1.00 96.38 100 SER A N 1
ATOM 765 C CA . SER A 1 100 ? 1.645 -4.278 -14.360 1.00 96.38 100 SER A CA 1
ATOM 766 C C . SER A 1 100 ? 0.820 -3.591 -13.262 1.00 96.38 100 SER A C 1
ATOM 768 O O . SER A 1 100 ? 0.515 -2.404 -13.387 1.00 96.38 100 SER A O 1
ATOM 770 N N . CYS A 1 101 ? 0.522 -4.274 -12.149 1.00 96.62 101 CYS A N 1
ATOM 771 C CA . CYS A 1 101 ? -0.246 -3.712 -11.029 1.00 96.62 101 CYS A CA 1
ATOM 772 C C . CYS A 1 101 ? 0.462 -2.534 -10.342 1.00 96.62 101 CYS A C 1
ATOM 774 O O . CYS A 1 101 ? -0.193 -1.656 -9.781 1.00 96.62 101 CYS A O 1
ATOM 776 N N . ILE A 1 102 ? 1.795 -2.482 -10.407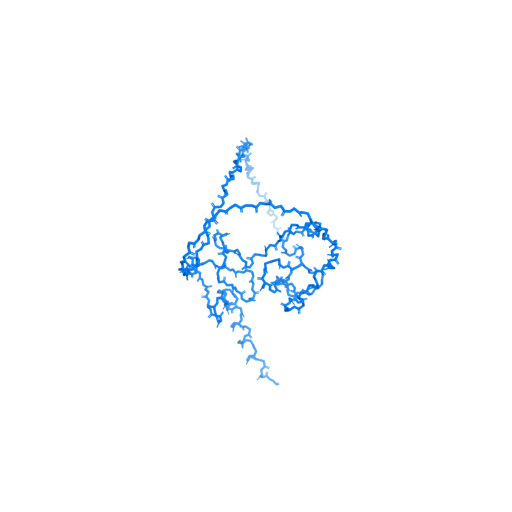 1.00 94.75 102 ILE A N 1
ATOM 777 C CA . ILE A 1 102 ? 2.611 -1.368 -9.895 1.00 94.75 102 ILE A CA 1
ATOM 778 C C . ILE A 1 102 ? 3.086 -0.415 -11.001 1.00 94.75 102 ILE A C 1
ATOM 780 O O . ILE A 1 102 ? 3.924 0.451 -10.742 1.00 94.75 102 ILE A O 1
ATOM 784 N N . LYS A 1 103 ? 2.525 -0.541 -12.214 1.00 94.31 103 LYS A N 1
ATOM 785 C CA . LYS A 1 103 ? 2.814 0.296 -13.391 1.00 94.31 103 LYS A CA 1
ATOM 786 C C . LYS A 1 103 ? 4.302 0.296 -13.766 1.00 94.31 103 LYS A C 1
ATOM 788 O O . LYS A 1 103 ? 4.895 1.349 -14.003 1.00 94.31 103 LYS A O 1
ATOM 793 N N . ARG A 1 104 ? 4.915 -0.888 -13.773 1.00 93.81 104 ARG A N 1
ATOM 794 C CA . ARG A 1 104 ? 6.300 -1.131 -14.193 1.00 93.81 104 ARG A CA 1
ATOM 795 C C . ARG A 1 104 ? 6.353 -2.272 -15.199 1.00 93.81 104 ARG A C 1
ATOM 797 O O . ARG A 1 104 ? 5.471 -3.122 -15.248 1.00 93.81 104 ARG A O 1
ATOM 804 N N . ASP A 1 105 ? 7.403 -2.282 -15.996 1.00 91.69 105 ASP A N 1
ATOM 805 C CA . ASP A 1 105 ? 7.710 -3.341 -16.940 1.00 91.69 105 ASP A CA 1
ATOM 806 C C . ASP A 1 105 ? 8.655 -4.376 -16.317 1.00 91.69 105 ASP A C 1
ATOM 808 O O . ASP A 1 105 ? 9.407 -4.092 -15.384 1.00 91.69 105 ASP A O 1
ATOM 812 N N . GLU A 1 106 ? 8.655 -5.599 -16.847 1.00 88.81 106 GLU A N 1
ATOM 813 C CA . GLU A 1 106 ? 9.569 -6.647 -16.377 1.00 88.81 106 GLU A CA 1
ATOM 814 C C . GLU A 1 106 ? 11.044 -6.265 -16.574 1.00 88.81 106 GLU A C 1
ATOM 816 O O . GLU A 1 106 ? 11.907 -6.702 -15.811 1.00 88.81 106 GLU A O 1
ATOM 821 N N . ALA A 1 107 ? 11.353 -5.411 -17.560 1.00 90.31 107 ALA A N 1
ATOM 822 C CA . ALA A 1 107 ? 12.724 -4.986 -17.823 1.00 90.31 107 ALA A CA 1
ATOM 823 C C . ALA A 1 107 ? 13.329 -4.183 -16.669 1.00 90.31 107 ALA A C 1
ATOM 825 O O . ALA A 1 107 ? 14.521 -4.335 -16.399 1.00 90.31 107 ALA A O 1
ATOM 826 N N . PHE A 1 108 ? 12.517 -3.404 -15.949 1.00 88.81 108 PHE A N 1
ATOM 827 C CA . PHE A 1 108 ? 12.943 -2.686 -14.751 1.00 88.81 108 PHE A CA 1
ATOM 828 C C . PHE A 1 108 ? 13.578 -3.630 -13.714 1.00 88.81 108 PHE A C 1
ATOM 830 O O . PHE A 1 108 ? 14.649 -3.340 -13.172 1.00 88.81 108 PHE A O 1
ATOM 837 N N . PHE A 1 109 ? 12.974 -4.805 -13.514 1.00 88.81 109 PHE A N 1
ATOM 838 C CA . PHE A 1 109 ? 13.410 -5.816 -12.542 1.00 88.81 109 PHE A CA 1
ATOM 839 C C . PHE A 1 109 ? 14.562 -6.700 -13.031 1.00 88.81 109 PHE A C 1
ATOM 841 O O . PHE A 1 109 ? 15.141 -7.446 -12.244 1.00 88.81 109 PHE A O 1
ATOM 848 N N . ARG A 1 110 ? 14.939 -6.614 -14.315 1.00 86.81 110 ARG A N 1
ATOM 849 C CA . ARG A 1 110 ? 16.141 -7.291 -14.833 1.00 86.81 110 ARG A CA 1
ATOM 850 C C . ARG A 1 110 ? 17.432 -6.614 -14.375 1.00 86.81 110 ARG A C 1
ATOM 852 O O . ARG A 1 110 ? 18.494 -7.236 -14.387 1.00 86.81 110 ARG A O 1
ATOM 859 N N . SER A 1 111 ? 17.358 -5.344 -13.982 1.00 86.44 111 SER A N 1
ATOM 860 C CA . SER A 1 111 ? 18.495 -4.628 -13.407 1.00 86.44 111 SER A CA 1
ATOM 861 C C . SER A 1 111 ? 18.774 -5.095 -11.969 1.00 86.44 111 SER A C 1
ATOM 863 O O . SER A 1 111 ? 17.877 -5.534 -11.261 1.00 86.44 111 SER A O 1
ATOM 865 N N . LYS A 1 112 ? 20.021 -4.965 -11.490 1.00 81.31 112 LYS A N 1
ATOM 866 C CA . LYS A 1 112 ? 20.377 -5.256 -10.080 1.00 81.31 112 LYS A CA 1
ATOM 867 C C . LYS A 1 112 ? 19.904 -4.171 -9.093 1.00 81.31 112 LYS A C 1
ATOM 869 O O . LYS A 1 112 ? 20.357 -4.151 -7.947 1.00 81.31 112 LYS A O 1
ATOM 874 N N . ALA A 1 113 ? 19.073 -3.227 -9.534 1.00 88.38 113 ALA A N 1
ATOM 875 C CA . ALA A 1 113 ? 18.576 -2.159 -8.681 1.00 88.38 113 ALA A CA 1
ATOM 876 C C . ALA A 1 113 ? 17.563 -2.717 -7.677 1.00 88.38 113 ALA A C 1
ATOM 878 O O . ALA A 1 113 ? 16.686 -3.493 -8.041 1.00 88.38 113 ALA A O 1
ATOM 879 N N . LYS A 1 114 ? 17.679 -2.298 -6.414 1.00 92.06 114 LYS A N 1
ATOM 880 C CA . LYS A 1 114 ? 16.720 -2.687 -5.379 1.00 92.06 114 LYS A CA 1
ATOM 881 C C . LYS A 1 114 ? 15.416 -1.919 -5.544 1.00 92.06 114 LYS A C 1
ATOM 883 O O . LYS A 1 114 ? 15.436 -0.694 -5.680 1.00 92.06 114 LYS A O 1
ATOM 888 N N . TRP A 1 115 ? 14.297 -2.615 -5.424 1.00 94.31 115 TRP A N 1
ATOM 889 C CA . TRP A 1 115 ? 12.962 -2.044 -5.445 1.00 94.31 115 TRP A CA 1
ATOM 890 C C . TRP A 1 115 ? 12.216 -2.309 -4.133 1.00 94.31 115 TRP A C 1
ATOM 892 O O . TRP A 1 115 ? 12.072 -3.441 -3.680 1.00 94.31 115 TRP A O 1
ATOM 902 N N . ASN A 1 116 ? 11.691 -1.240 -3.531 1.00 95.12 116 ASN A N 1
ATOM 903 C CA . ASN A 1 116 ? 10.850 -1.320 -2.340 1.00 95.12 116 ASN A CA 1
ATOM 904 C C . ASN A 1 116 ? 9.404 -0.975 -2.704 1.00 95.12 116 ASN A C 1
ATOM 906 O O . ASN A 1 116 ? 9.145 0.057 -3.326 1.00 95.12 116 ASN A O 1
ATOM 910 N N . CYS A 1 117 ? 8.459 -1.807 -2.271 1.00 95.94 117 CYS A N 1
ATOM 911 C CA . CYS A 1 117 ? 7.045 -1.614 -2.568 1.00 95.94 117 CYS A CA 1
ATOM 912 C C . CYS A 1 117 ? 6.410 -0.437 -1.802 1.00 95.94 117 CYS A C 1
ATOM 914 O O . CYS A 1 117 ? 6.905 0.022 -0.765 1.00 95.94 117 CYS A O 1
ATOM 916 N N . GLY A 1 118 ? 5.246 0.012 -2.287 1.00 95.62 118 GLY A N 1
ATOM 917 C CA . GLY A 1 118 ? 4.492 1.136 -1.717 1.00 95.62 118 GLY A CA 1
ATOM 918 C C . GLY A 1 118 ? 4.001 0.928 -0.279 1.00 95.62 118 GLY A C 1
ATOM 919 O O . GLY A 1 118 ? 3.700 1.898 0.406 1.00 95.62 118 GLY A O 1
ATOM 920 N N . TRP A 1 119 ? 4.004 -0.307 0.231 1.00 97.12 119 TRP A N 1
ATOM 921 C CA . TRP A 1 119 ? 3.642 -0.618 1.621 1.00 97.12 119 TRP A CA 1
ATOM 922 C C . TRP A 1 119 ? 4.589 0.010 2.661 1.00 97.12 119 TRP A C 1
ATOM 924 O O . TRP A 1 119 ? 4.306 0.032 3.859 1.00 97.12 119 TRP A O 1
ATOM 934 N N . HIS A 1 120 ? 5.739 0.515 2.211 1.00 97.44 120 HIS A N 1
ATOM 935 C CA . HIS A 1 120 ? 6.745 1.182 3.035 1.00 97.44 120 HIS A CA 1
ATOM 936 C C . HIS A 1 120 ? 6.777 2.703 2.841 1.00 97.44 120 HIS A C 1
ATOM 938 O O . HIS A 1 120 ? 7.652 3.365 3.402 1.00 97.44 120 HIS A O 1
ATOM 944 N N . ILE A 1 121 ? 5.838 3.247 2.065 1.00 97.25 121 ILE A N 1
ATOM 945 C CA . ILE A 1 121 ? 5.764 4.657 1.687 1.00 97.25 121 ILE A CA 1
ATOM 946 C C . ILE A 1 121 ? 4.422 5.215 2.157 1.00 97.25 121 ILE A C 1
ATOM 948 O O . ILE A 1 121 ? 3.360 4.735 1.769 1.00 97.25 121 ILE A O 1
ATOM 952 N N . CYS A 1 122 ? 4.468 6.245 2.997 1.00 98.00 122 CYS A N 1
ATOM 953 C CA . CYS A 1 122 ? 3.290 6.826 3.618 1.00 98.00 122 CYS A CA 1
ATOM 954 C C . CYS A 1 122 ? 2.375 7.396 2.538 1.00 98.00 122 CYS A C 1
ATOM 956 O O . CYS A 1 122 ? 2.760 8.330 1.831 1.00 98.00 122 CYS A O 1
ATOM 958 N N . SER A 1 123 ? 1.142 6.902 2.471 1.00 97.00 123 SER A N 1
ATOM 959 C CA . SER A 1 123 ? 0.172 7.283 1.443 1.00 97.00 123 SER A CA 1
ATOM 960 C C . SER A 1 123 ? -0.237 8.759 1.511 1.00 97.00 123 SER A C 1
ATOM 962 O O . SER A 1 123 ? -0.805 9.272 0.556 1.00 97.00 123 SER A O 1
ATOM 964 N N . LEU A 1 124 ? 0.053 9.450 2.622 1.00 97.00 124 LEU A N 1
ATOM 965 C CA . LEU A 1 124 ? -0.277 10.866 2.810 1.00 97.00 124 LEU A CA 1
ATOM 966 C C . LEU A 1 124 ? 0.887 11.829 2.543 1.00 97.00 124 LEU A C 1
ATOM 968 O O . LEU A 1 124 ? 0.642 12.992 2.248 1.00 97.00 124 LEU A O 1
ATOM 972 N N . CYS A 1 125 ? 2.143 11.404 2.709 1.00 97.56 125 CYS A N 1
ATOM 973 C CA . CYS A 1 125 ? 3.284 12.331 2.645 1.00 97.56 125 CYS A CA 1
ATOM 974 C C . CYS A 1 125 ? 4.538 11.783 1.959 1.00 97.56 125 CYS A C 1
ATOM 976 O O . CYS A 1 125 ? 5.561 12.461 1.955 1.00 97.56 125 CYS A O 1
ATOM 978 N N . GLY A 1 126 ? 4.510 10.551 1.448 1.00 96.81 126 GLY A N 1
ATOM 979 C CA . GLY A 1 126 ? 5.637 9.932 0.743 1.00 96.81 126 GLY A CA 1
ATOM 980 C C . GLY A 1 126 ? 6.836 9.542 1.619 1.00 96.81 126 GLY A C 1
ATOM 981 O O . GLY A 1 126 ? 7.760 8.894 1.139 1.00 96.81 126 GLY A O 1
ATOM 982 N N . LYS A 1 127 ? 6.845 9.897 2.911 1.00 97.56 127 LYS A N 1
ATOM 983 C CA . LYS A 1 127 ? 7.898 9.494 3.863 1.00 97.56 127 LYS A CA 1
ATOM 984 C C . LYS A 1 127 ? 7.792 8.010 4.219 1.00 97.56 127 LYS A C 1
ATOM 986 O O . LYS A 1 127 ? 6.761 7.390 3.994 1.00 97.56 127 LYS A O 1
ATOM 991 N N . GLY A 1 128 ? 8.821 7.457 4.860 1.00 97.88 128 GLY A N 1
ATOM 992 C CA . GLY A 1 128 ? 8.811 6.065 5.319 1.00 97.88 128 GLY A CA 1
ATOM 993 C C . GLY A 1 128 ? 7.621 5.728 6.229 1.00 97.88 128 GLY A C 1
ATOM 994 O O . GLY A 1 128 ? 7.308 6.466 7.170 1.00 97.88 128 GLY A O 1
ATOM 995 N N . SER A 1 129 ? 6.971 4.600 5.952 1.00 97.75 129 SER A N 1
ATOM 996 C CA . SER A 1 129 ? 5.842 4.100 6.738 1.00 97.75 129 SER A CA 1
ATOM 997 C C . SER A 1 129 ? 6.286 3.361 7.992 1.00 97.75 129 SER A C 1
ATOM 999 O O . SER A 1 129 ? 7.288 2.645 8.010 1.00 97.75 129 SER A O 1
ATOM 1001 N N . HIS A 1 130 ? 5.488 3.528 9.040 1.00 96.69 130 HIS A N 1
ATOM 1002 C CA . HIS A 1 130 ? 5.583 2.785 10.285 1.00 96.69 130 HIS A CA 1
ATOM 1003 C C . HIS A 1 130 ? 4.363 1.899 10.497 1.00 96.69 130 HIS A C 1
ATOM 1005 O O . HIS A 1 130 ? 4.531 0.812 11.026 1.00 96.69 130 HIS A O 1
ATOM 1011 N N . TYR A 1 131 ? 3.175 2.351 10.088 1.00 97.69 131 TYR A N 1
ATOM 1012 C CA . TYR A 1 131 ? 1.931 1.601 10.189 1.00 97.69 131 TYR A CA 1
ATOM 1013 C C . TYR A 1 131 ? 1.497 1.093 8.819 1.00 97.69 131 TYR A C 1
ATOM 1015 O O . TYR A 1 131 ? 1.528 1.859 7.855 1.00 97.69 131 TYR A O 1
ATOM 1023 N N . MET A 1 132 ? 1.088 -0.170 8.718 1.00 97.56 132 MET A N 1
ATOM 1024 C CA . MET A 1 132 ? 0.777 -0.801 7.433 1.00 97.56 132 MET A CA 1
ATOM 1025 C C . MET A 1 132 ? -0.563 -1.541 7.455 1.00 97.56 132 MET A C 1
ATOM 1027 O O . MET A 1 132 ? -0.833 -2.320 8.369 1.00 97.56 132 MET A O 1
ATOM 1031 N N . CYS A 1 133 ? -1.400 -1.319 6.439 1.00 97.94 133 CYS A N 1
ATOM 1032 C CA . CYS A 1 133 ? -2.667 -2.032 6.298 1.00 97.94 133 CYS A CA 1
ATOM 1033 C C . CYS A 1 133 ? -2.430 -3.495 5.892 1.00 97.94 133 CYS A C 1
ATOM 1035 O O . CYS A 1 133 ? -1.630 -3.758 5.000 1.00 97.94 133 CYS A O 1
ATOM 1037 N N . TYR A 1 134 ? -3.136 -4.450 6.493 1.00 96.44 134 TYR A N 1
ATOM 1038 C CA . TYR A 1 134 ? -3.023 -5.865 6.127 1.00 96.44 134 TYR A CA 1
ATOM 1039 C C . TYR A 1 134 ? -3.532 -6.170 4.725 1.00 96.44 134 TYR A C 1
ATOM 1041 O O . TYR A 1 134 ? -3.015 -7.081 4.091 1.00 96.44 134 TYR A O 1
ATOM 1049 N N . THR A 1 135 ? -4.528 -5.418 4.264 1.00 95.94 135 THR A N 1
ATOM 1050 C CA . THR A 1 135 ? -5.330 -5.780 3.090 1.00 95.94 135 THR A CA 1
ATOM 1051 C C . THR A 1 135 ? -4.984 -4.958 1.855 1.00 95.94 135 THR A C 1
ATOM 1053 O O . THR A 1 135 ? -5.351 -5.332 0.756 1.00 95.94 135 THR A O 1
ATOM 1056 N N . CYS A 1 136 ? -4.307 -3.820 1.996 1.00 96.56 136 CYS A N 1
ATOM 1057 C CA . CYS A 1 136 ? -3.946 -3.000 0.842 1.00 96.56 136 CYS A CA 1
ATOM 1058 C C . CYS A 1 136 ? -2.612 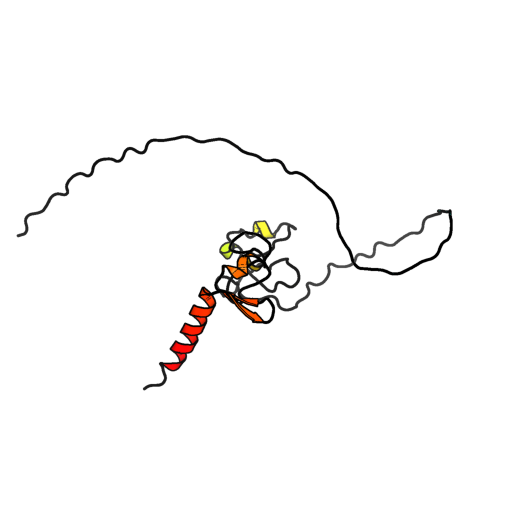-2.285 1.043 1.00 96.56 136 CYS A C 1
ATOM 1060 O O . CYS A 1 136 ? -2.013 -2.301 2.120 1.00 96.56 136 CYS A O 1
ATOM 1062 N N . THR A 1 137 ? -2.162 -1.597 -0.003 1.00 96.69 137 THR A N 1
ATOM 1063 C CA . THR A 1 137 ? -0.905 -0.837 -0.019 1.00 96.69 137 THR A CA 1
ATOM 1064 C C . THR A 1 137 ? -0.927 0.417 0.861 1.00 96.69 137 THR A C 1
ATOM 1066 O O . THR A 1 137 ? 0.112 1.059 1.019 1.00 96.69 137 THR A O 1
ATOM 1069 N N . TYR A 1 138 ? -2.069 0.752 1.476 1.00 97.88 138 TYR A N 1
ATOM 1070 C CA . TYR A 1 138 ? -2.182 1.894 2.377 1.00 97.88 138 TYR A CA 1
ATOM 1071 C C . TYR A 1 138 ? -1.272 1.739 3.597 1.00 97.88 138 TYR A C 1
ATOM 1073 O O . TYR A 1 138 ? -1.319 0.744 4.327 1.00 97.88 138 TYR A O 1
ATOM 1081 N N . SER A 1 139 ? -0.451 2.754 3.838 1.00 97.94 139 SER A N 1
ATOM 1082 C CA . SER A 1 139 ? 0.478 2.783 4.961 1.00 97.94 139 SER A CA 1
ATOM 1083 C C . SER A 1 139 ? 0.744 4.218 5.415 1.00 97.94 139 SER A C 1
ATOM 1085 O O . SER A 1 139 ? 0.498 5.179 4.684 1.00 97.94 139 SER A O 1
ATOM 1087 N N . LEU A 1 140 ? 1.201 4.385 6.654 1.00 98.06 140 LEU A N 1
ATOM 1088 C CA . LEU A 1 140 ? 1.308 5.680 7.322 1.00 98.06 140 LEU A CA 1
ATOM 1089 C C . LEU A 1 140 ? 2.618 5.802 8.090 1.00 98.06 140 LEU A C 1
ATOM 1091 O O . LEU A 1 140 ? 3.056 4.868 8.758 1.00 98.06 140 LEU A O 1
ATOM 1095 N N . CYS A 1 141 ? 3.223 6.986 8.082 1.00 98.06 141 CYS A N 1
ATOM 1096 C CA . CYS A 1 141 ? 4.315 7.303 9.000 1.00 98.06 141 CYS A CA 1
ATOM 1097 C C . CYS A 1 141 ? 3.781 7.632 10.410 1.00 98.06 141 CYS A C 1
ATOM 1099 O O . CYS A 1 141 ? 2.587 7.884 10.603 1.00 98.06 141 CYS A O 1
ATOM 1101 N N . LYS A 1 142 ? 4.678 7.705 11.403 1.00 96.75 142 LYS A N 1
ATOM 1102 C CA . LYS A 1 142 ? 4.315 8.033 12.797 1.00 96.75 142 LYS A CA 1
ATOM 1103 C C . LYS A 1 142 ? 3.602 9.386 12.953 1.00 96.75 142 LYS A C 1
ATOM 1105 O O . LYS A 1 142 ? 2.802 9.541 13.868 1.00 96.75 142 LYS A O 1
ATOM 1110 N N . GLY A 1 143 ? 3.866 10.355 12.072 1.00 97.19 143 GLY A N 1
ATOM 1111 C CA . GLY A 1 143 ? 3.220 11.674 12.111 1.00 97.19 143 GLY A CA 1
ATOM 1112 C C . GLY A 1 143 ? 1.827 11.696 11.477 1.00 97.19 143 GLY A C 1
ATOM 1113 O O . GLY A 1 143 ? 0.926 12.367 11.971 1.00 97.19 143 GLY A O 1
ATOM 1114 N N . CYS A 1 144 ? 1.634 10.934 10.401 1.00 97.81 144 CYS A N 1
ATOM 1115 C CA . CYS A 1 144 ? 0.391 10.926 9.632 1.00 97.81 144 CYS A CA 1
ATOM 1116 C C . CYS A 1 144 ? -0.711 10.063 10.260 1.00 97.81 144 CYS A C 1
ATOM 1118 O O . CYS A 1 144 ? -1.880 10.293 9.969 1.00 97.81 144 CYS A O 1
ATOM 1120 N N . THR A 1 145 ? -0.372 9.130 11.159 1.00 95.75 145 TH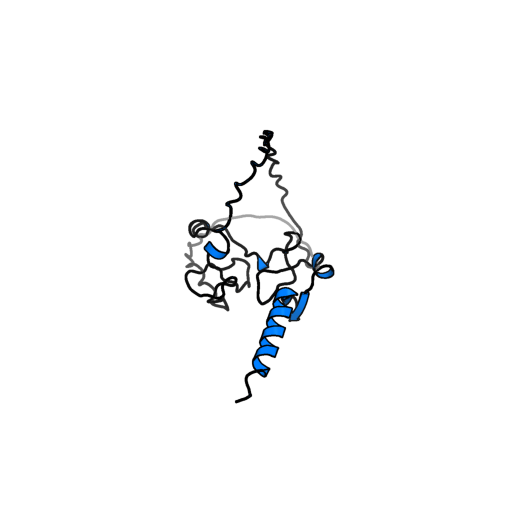R A N 1
ATOM 1121 C CA . THR A 1 145 ? -1.366 8.261 11.817 1.00 95.75 145 THR A CA 1
ATOM 1122 C C . THR A 1 145 ? -2.436 9.021 12.598 1.00 95.75 145 THR A C 1
ATOM 1124 O O . THR A 1 145 ? -3.557 8.548 12.695 1.00 95.75 145 THR A O 1
ATOM 1127 N N . LYS A 1 146 ? -2.119 10.210 13.127 1.00 93.62 146 LYS A N 1
ATOM 1128 C CA . LYS A 1 146 ? -3.055 11.020 13.925 1.00 93.62 146 LYS A CA 1
ATOM 1129 C C . LYS A 1 146 ? -4.187 11.632 13.095 1.00 93.62 146 LYS A C 1
ATOM 1131 O O . LYS A 1 146 ? -5.162 12.113 13.652 1.00 93.62 146 LYS A O 1
ATOM 1136 N N . ARG A 1 147 ? -4.020 11.674 11.772 1.00 92.94 147 ARG A N 1
ATOM 1137 C CA . ARG A 1 147 ? -4.936 12.316 10.817 1.00 92.94 147 ARG A CA 1
ATOM 1138 C C . ARG A 1 147 ? -5.585 11.308 9.871 1.00 92.94 147 ARG A C 1
ATOM 1140 O O . ARG A 1 147 ? -6.182 11.706 8.877 1.00 92.94 147 ARG A O 1
ATOM 1147 N N . ALA A 1 148 ? -5.399 10.020 10.130 1.00 94.56 148 ALA A N 1
ATOM 1148 C CA . ALA A 1 148 ? -5.844 8.952 9.260 1.00 94.56 148 ALA A CA 1
ATOM 1149 C C . ALA A 1 148 ? -6.758 8.001 10.027 1.00 94.56 148 ALA A C 1
ATOM 1151 O O . ALA A 1 148 ? -6.522 7.704 11.195 1.00 94.56 148 ALA A O 1
ATOM 1152 N N . ASP A 1 149 ? -7.776 7.499 9.338 1.00 96.00 149 ASP A N 1
ATOM 1153 C CA . ASP A 1 149 ? -8.631 6.428 9.838 1.00 96.00 149 ASP A CA 1
ATOM 1154 C C . ASP A 1 149 ? -7.865 5.102 9.713 1.00 96.00 149 ASP A C 1
ATOM 1156 O O . ASP A 1 149 ? -7.732 4.536 8.621 1.00 96.00 149 ASP A O 1
ATOM 1160 N N . PHE A 1 150 ? -7.264 4.663 10.819 1.00 97.19 150 PHE A N 1
ATOM 1161 C CA . PHE A 1 150 ? -6.474 3.440 10.892 1.00 97.19 150 PHE A CA 1
ATOM 1162 C C . PHE A 1 150 ? -6.621 2.790 12.266 1.00 97.19 150 PHE A C 1
ATOM 1164 O O . PHE A 1 150 ? -6.450 3.442 13.294 1.00 97.19 150 PHE A O 1
ATOM 1171 N N . VAL A 1 151 ? -6.888 1.487 12.279 1.00 96.38 151 VAL A N 1
ATOM 1172 C CA . VAL A 1 151 ? -6.996 0.687 13.501 1.00 96.38 151 VAL A CA 1
ATOM 1173 C C . VAL A 1 151 ? -5.869 -0.335 13.525 1.00 96.38 151 VAL A C 1
ATOM 1175 O O . VAL A 1 151 ? -5.809 -1.215 12.667 1.00 96.38 151 VAL A O 1
ATOM 1178 N N . SER A 1 152 ? -4.978 -0.230 14.509 1.00 95.81 152 SER A N 1
ATOM 1179 C CA . SER A 1 152 ? -3.936 -1.231 14.753 1.00 95.81 152 SER A CA 1
ATOM 1180 C C . SER A 1 152 ? -4.557 -2.519 15.288 1.00 95.81 152 SER A C 1
ATOM 1182 O O . SER A 1 152 ? -5.375 -2.476 16.201 1.00 95.81 152 SER A O 1
ATOM 1184 N N . VAL A 1 153 ? -4.151 -3.661 14.731 1.00 95.44 153 VAL A N 1
ATOM 1185 C CA . VAL A 1 153 ? -4.636 -4.986 15.161 1.00 95.44 153 VAL A CA 1
ATOM 1186 C C . VAL A 1 153 ? -3.507 -5.782 15.809 1.00 95.44 153 VAL A C 1
ATOM 1188 O O . VAL A 1 153 ? -3.712 -6.401 16.846 1.00 95.44 153 VAL A O 1
ATOM 1191 N N . ARG A 1 154 ? -2.295 -5.749 15.235 1.00 94.56 154 ARG A N 1
ATOM 1192 C CA . ARG A 1 154 ? -1.095 -6.313 15.872 1.00 94.56 154 ARG A CA 1
ATOM 1193 C C . ARG A 1 154 ? 0.097 -5.412 15.609 1.00 94.56 154 ARG A C 1
ATOM 1195 O O . ARG A 1 154 ? 0.398 -5.127 14.451 1.00 94.56 154 ARG A O 1
ATOM 1202 N N . GLU A 1 155 ? 0.771 -5.002 16.679 1.00 93.19 155 GLU A N 1
ATOM 1203 C CA . GLU A 1 155 ? 1.943 -4.124 16.622 1.00 93.19 155 GLU A CA 1
ATOM 1204 C C . GLU A 1 155 ? 1.677 -2.872 15.763 1.00 93.19 155 GLU A C 1
ATOM 1206 O O . GLU A 1 155 ? 0.814 -2.051 16.074 1.00 93.19 155 GLU A O 1
ATOM 1211 N N . ASN A 1 156 ? 2.411 -2.735 14.659 1.00 94.00 156 ASN A N 1
ATOM 1212 C CA . ASN A 1 156 ? 2.324 -1.646 13.705 1.00 94.00 156 ASN A CA 1
ATOM 1213 C C . ASN A 1 156 ? 1.549 -2.021 12.428 1.00 94.00 156 ASN A C 1
ATOM 1215 O O . ASN A 1 156 ? 1.592 -1.300 11.434 1.00 94.00 156 ASN A O 1
ATOM 1219 N N . LYS A 1 157 ? 0.829 -3.140 12.427 1.00 95.94 157 LYS A N 1
ATOM 1220 C CA . LYS A 1 157 ? -0.013 -3.572 11.312 1.00 95.94 157 LYS A CA 1
ATOM 1221 C C . LYS A 1 157 ? -1.485 -3.574 11.721 1.00 95.94 157 LYS A C 1
ATOM 1223 O O . LYS A 1 157 ? -1.850 -3.881 12.860 1.00 95.94 157 LYS A O 1
ATOM 1228 N N . GLY A 1 158 ? -2.354 -3.218 10.787 1.00 97.06 158 GLY A N 1
ATOM 1229 C CA . GLY A 1 158 ? -3.760 -2.970 11.086 1.00 97.06 158 GLY A CA 1
ATOM 1230 C C . GLY A 1 158 ? -4.629 -2.845 9.848 1.00 97.06 158 GLY A C 1
ATOM 1231 O O . GLY A 1 158 ? -4.298 -3.379 8.795 1.00 97.06 158 GLY A O 1
ATOM 1232 N N . LEU A 1 159 ? -5.742 -2.133 9.968 1.00 97.75 159 LEU A N 1
ATOM 1233 C CA . LEU A 1 159 ? -6.691 -1.898 8.886 1.00 97.75 159 LEU A CA 1
ATOM 1234 C C . LEU A 1 159 ? -6.881 -0.398 8.695 1.00 97.75 159 LEU A C 1
ATOM 1236 O O . LEU A 1 159 ? -7.170 0.326 9.647 1.00 97.75 159 LEU A O 1
ATOM 1240 N N . CYS A 1 160 ? -6.746 0.074 7.457 1.00 97.94 160 CYS A N 1
ATOM 1241 C CA . CYS A 1 160 ? -7.199 1.418 7.114 1.00 97.94 160 CYS A CA 1
ATOM 1242 C C . CYS A 1 160 ? -8.730 1.478 7.136 1.00 97.94 160 CYS A C 1
ATOM 1244 O O . CYS A 1 160 ? -9.395 0.450 7.007 1.00 97.94 160 CYS A O 1
ATOM 1246 N N . GLY A 1 161 ? -9.295 2.678 7.237 1.00 96.62 161 GLY A N 1
ATOM 1247 C CA . GLY A 1 161 ? -10.740 2.888 7.308 1.00 96.62 161 GLY A CA 1
ATOM 1248 C C . GLY A 1 161 ? -11.529 2.183 6.208 1.00 96.62 161 GLY A C 1
ATOM 1249 O O . GLY A 1 161 ? -12.570 1.586 6.468 1.00 96.62 161 GLY A O 1
ATOM 1250 N N . ILE A 1 162 ? -11.003 2.199 4.980 1.00 96.88 162 ILE A N 1
ATOM 1251 C CA . ILE A 1 162 ? -11.632 1.548 3.823 1.00 96.88 162 ILE A CA 1
ATOM 1252 C C . ILE A 1 162 ? -11.658 0.028 4.013 1.00 96.88 162 ILE A C 1
ATOM 1254 O O . ILE A 1 162 ? -12.720 -0.585 3.926 1.00 96.88 162 ILE A O 1
ATOM 1258 N N . CYS A 1 163 ? -10.509 -0.583 4.314 1.00 97.31 163 CYS A N 1
ATOM 1259 C CA . CYS A 1 163 ? -10.413 -2.030 4.511 1.00 97.31 163 CYS A CA 1
ATOM 1260 C C . CYS A 1 163 ? -11.209 -2.488 5.733 1.00 97.31 163 CYS A C 1
ATOM 1262 O O . CYS A 1 163 ? -11.909 -3.488 5.652 1.00 97.31 163 CYS A O 1
ATOM 1264 N N . LYS A 1 164 ? -11.181 -1.720 6.829 1.00 96.44 164 LYS A N 1
ATOM 1265 C CA . LYS A 1 164 ? -11.996 -1.984 8.017 1.00 96.44 164 LYS A CA 1
ATOM 1266 C C . LYS A 1 164 ? -13.480 -2.022 7.657 1.00 96.44 164 LYS A C 1
ATOM 1268 O O . LYS A 1 164 ? -14.139 -3.008 7.950 1.00 96.44 164 LYS A O 1
ATOM 1273 N N . ARG A 1 165 ? -14.002 -0.980 6.997 1.00 96.19 165 ARG A N 1
ATOM 1274 C CA . ARG A 1 165 ? -15.414 -0.939 6.575 1.00 96.19 165 ARG A CA 1
ATOM 1275 C C . ARG A 1 165 ? -15.766 -2.108 5.663 1.00 96.19 165 ARG A C 1
ATOM 1277 O O . ARG A 1 165 ? -16.796 -2.732 5.866 1.00 96.19 165 ARG A O 1
ATOM 1284 N N . THR A 1 166 ? -14.895 -2.419 4.708 1.00 95.19 166 THR A N 1
ATOM 1285 C CA . THR A 1 166 ? -15.109 -3.525 3.766 1.00 95.19 166 THR A CA 1
ATOM 1286 C C . THR A 1 166 ? -15.216 -4.864 4.496 1.00 95.19 166 THR A C 1
ATOM 1288 O O . THR A 1 166 ? -16.172 -5.595 4.276 1.00 95.19 166 THR A O 1
ATOM 1291 N N . ILE A 1 167 ? -14.289 -5.160 5.411 1.00 94.00 167 ILE A N 1
ATOM 1292 C CA . ILE A 1 167 ? -14.289 -6.416 6.176 1.00 94.00 167 ILE A CA 1
ATOM 1293 C C . ILE A 1 167 ? -15.548 -6.534 7.043 1.00 94.00 167 ILE A C 1
ATOM 1295 O O . ILE A 1 167 ? -16.224 -7.556 6.985 1.00 94.00 167 ILE A O 1
ATOM 1299 N N . MET A 1 168 ? -15.922 -5.471 7.765 1.00 90.81 168 MET A N 1
ATOM 1300 C CA . MET A 1 168 ? -17.135 -5.476 8.596 1.00 90.81 168 MET A CA 1
ATOM 1301 C C . MET A 1 168 ? -18.413 -5.724 7.777 1.00 90.81 168 MET A C 1
ATOM 1303 O O . MET A 1 168 ? -19.355 -6.333 8.273 1.00 90.81 168 MET A O 1
ATOM 1307 N N . LEU A 1 169 ? -18.471 -5.249 6.527 1.00 90.75 169 LEU A N 1
ATOM 1308 C CA . LEU A 1 169 ? -19.619 -5.497 5.649 1.00 90.75 169 LEU A CA 1
ATOM 1309 C C . LEU A 1 169 ? -19.702 -6.969 5.221 1.00 90.75 169 LEU A C 1
ATOM 1311 O O . LEU A 1 169 ? -20.794 -7.528 5.200 1.00 90.75 169 LEU A O 1
ATOM 1315 N N . VAL A 1 170 ? -18.566 -7.610 4.933 1.00 89.06 170 VAL A N 1
ATOM 1316 C CA . VAL A 1 170 ? -18.523 -9.033 4.550 1.00 89.06 170 VAL A CA 1
ATOM 1317 C C . VAL A 1 170 ? -19.000 -9.936 5.693 1.00 89.06 170 VAL A C 1
ATOM 1319 O O . VAL A 1 170 ? -19.770 -10.865 5.455 1.00 89.06 170 VAL A O 1
ATOM 1322 N N . GLU A 1 171 ? -18.607 -9.642 6.935 1.00 82.56 171 GLU A N 1
ATOM 1323 C CA . GLU A 1 171 ? -19.021 -10.422 8.115 1.00 82.56 171 GLU A CA 1
ATOM 1324 C C . GLU A 1 171 ? -20.539 -10.384 8.359 1.00 82.56 171 GLU A C 1
ATOM 1326 O O . GLU A 1 171 ? -21.117 -11.365 8.833 1.00 82.56 171 GLU A O 1
ATOM 1331 N N . ASN A 1 172 ? -21.192 -9.277 7.996 1.00 74.88 172 ASN A N 1
ATOM 1332 C CA . ASN A 1 172 ? -22.634 -9.103 8.165 1.00 74.88 172 ASN A CA 1
ATOM 1333 C C . ASN A 1 172 ? -23.447 -9.782 7.050 1.00 74.88 172 ASN A C 1
ATOM 1335 O O . ASN A 1 172 ? -24.530 -10.294 7.324 1.00 74.88 172 ASN A O 1
ATOM 1339 N N . CYS A 1 173 ? -22.933 -9.850 5.816 1.00 60.66 173 CYS A N 1
ATOM 1340 C CA . CYS A 1 173 ? -23.604 -10.570 4.726 1.00 60.66 173 CYS A CA 1
ATOM 1341 C C . CYS A 1 173 ? -23.678 -12.085 4.984 1.00 60.66 173 CYS A C 1
ATOM 1343 O O . CYS A 1 173 ? -24.682 -12.711 4.664 1.00 60.66 173 CYS A O 1
ATOM 1345 N N . ALA A 1 174 ? -22.673 -12.672 5.642 1.00 59.06 174 ALA A N 1
ATOM 1346 C CA . ALA A 1 174 ? -22.650 -14.105 5.960 1.00 59.06 174 ALA A CA 1
ATOM 1347 C C . ALA A 1 174 ? -23.743 -14.557 6.958 1.00 59.06 174 ALA A C 1
ATOM 1349 O O . ALA A 1 174 ? -23.956 -15.755 7.144 1.00 59.06 174 ALA A O 1
ATOM 1350 N N . GLN A 1 175 ? -24.429 -13.618 7.617 1.00 58.97 175 GLN A N 1
ATOM 1351 C CA . GLN A 1 175 ? -25.482 -13.899 8.600 1.00 58.97 175 GLN A CA 1
ATOM 1352 C C . GLN A 1 175 ? -26.896 -13.845 7.989 1.00 58.97 175 GLN A C 1
ATOM 1354 O O . GLN A 1 175 ? -27.851 -14.246 8.651 1.00 58.97 175 GLN A O 1
ATOM 1359 N N . GLY A 1 176 ? -27.033 -13.388 6.736 1.00 56.94 176 GLY A N 1
ATOM 1360 C CA . GLY A 1 176 ? -28.319 -13.187 6.054 1.00 56.94 176 GLY A CA 1
ATOM 1361 C C . GLY A 1 176 ? -28.856 -14.378 5.251 1.00 56.94 176 GLY A C 1
ATOM 1362 O O . GLY A 1 176 ? -30.045 -14.398 4.957 1.00 56.94 176 GLY A O 1
ATOM 1363 N N . ASP A 1 177 ? -28.037 -15.394 4.959 1.00 57.56 177 ASP A N 1
ATOM 1364 C CA . ASP A 1 177 ? -28.396 -16.485 4.029 1.00 57.56 177 ASP A CA 1
ATOM 1365 C C . ASP A 1 177 ? -28.736 -17.820 4.728 1.00 57.56 177 ASP A C 1
ATOM 1367 O O . ASP A 1 177 ? -28.566 -18.902 4.166 1.00 57.56 177 ASP A O 1
ATOM 1371 N N . LYS A 1 178 ? -29.225 -17.778 5.976 1.00 55.78 178 LYS A N 1
ATOM 1372 C CA . LYS A 1 178 ? -29.807 -18.947 6.670 1.00 55.78 178 LYS A CA 1
ATOM 1373 C C . LYS A 1 178 ? -31.312 -18.791 6.872 1.00 55.78 178 LYS A C 1
ATOM 1375 O O . LYS A 1 178 ? -31.806 -18.832 7.995 1.00 55.78 178 LYS A O 1
ATOM 1380 N N . ALA A 1 179 ? -32.037 -18.619 5.778 1.00 54.38 179 ALA A N 1
ATOM 1381 C CA . ALA A 1 179 ? -33.473 -18.843 5.741 1.00 54.38 179 ALA A CA 1
ATOM 1382 C C . ALA A 1 179 ? -33.860 -19.284 4.328 1.00 54.38 179 ALA A C 1
ATOM 1384 O O . ALA A 1 179 ? -33.914 -18.447 3.433 1.00 54.38 179 ALA A O 1
ATOM 1385 N N . VAL A 1 180 ? -34.042 -20.597 4.155 1.00 47.09 180 VAL A N 1
ATOM 1386 C CA . VAL A 1 180 ? -35.042 -21.320 3.338 1.00 47.09 180 VAL A CA 1
ATOM 1387 C C . VAL A 1 180 ? -34.718 -22.809 3.434 1.00 47.09 180 VAL A C 1
ATOM 1389 O O . VAL A 1 180 ? -33.539 -23.174 3.228 1.00 47.09 180 VAL A O 1
#